Protein AF-A0A5J5DWJ2-F1 (afdb_monomer_lite)

Organism: NCBI:txid983706

Structure (mmCIF, N/CA/C/O backbone):
data_AF-A0A5J5DWJ2-F1
#
_entry.id   AF-A0A5J5DWJ2-F1
#
loop_
_atom_site.group_PDB
_atom_site.id
_atom_site.type_symbol
_atom_site.label_atom_id
_atom_site.label_alt_id
_atom_site.label_comp_id
_atom_site.label_asym_id
_atom_site.label_entity_id
_atom_site.label_seq_id
_atom_site.pdbx_PDB_ins_code
_atom_site.Cartn_x
_atom_site.Cartn_y
_atom_site.Cartn_z
_atom_site.occupancy
_atom_site.B_iso_or_equiv
_atom_site.auth_seq_id
_atom_site.auth_comp_id
_atom_site.auth_asym_id
_atom_site.auth_atom_id
_atom_site.pdbx_PDB_model_num
ATOM 1 N N . GLY A 1 1 ? 24.334 -3.858 -24.783 1.00 43.03 1 GLY A N 1
ATOM 2 C CA . GLY A 1 1 ? 23.521 -2.649 -25.021 1.00 43.03 1 GLY A CA 1
ATOM 3 C C . GLY A 1 1 ? 22.393 -2.504 -24.013 1.00 43.03 1 GLY A C 1
ATOM 4 O O . GLY A 1 1 ? 22.454 -1.597 -23.201 1.00 43.03 1 GLY A O 1
ATOM 5 N N . GLY A 1 2 ? 21.391 -3.392 -24.031 1.00 48.75 2 GLY A N 1
ATOM 6 C CA . GLY A 1 2 ? 20.171 -3.256 -23.209 1.00 48.75 2 GLY A CA 1
ATOM 7 C C . GLY A 1 2 ? 20.300 -3.576 -21.712 1.00 48.75 2 GLY A C 1
ATOM 8 O O . GLY A 1 2 ? 19.517 -3.073 -20.912 1.00 48.75 2 GLY A O 1
ATOM 9 N N . ASP A 1 3 ? 21.310 -4.352 -21.317 1.00 58.28 3 ASP A N 1
ATOM 10 C CA . ASP A 1 3 ? 21.410 -4.902 -19.956 1.00 58.28 3 ASP A CA 1
ATOM 11 C C . ASP A 1 3 ? 21.808 -3.852 -18.896 1.00 58.28 3 ASP A C 1
ATOM 13 O O . ASP A 1 3 ? 21.307 -3.835 -17.773 1.00 58.28 3 ASP A O 1
ATOM 17 N N . GLN A 1 4 ? 22.647 -2.879 -19.271 1.00 57.28 4 GLN A N 1
ATOM 18 C CA . GLN A 1 4 ? 23.074 -1.810 -18.357 1.00 57.28 4 GLN A CA 1
ATOM 19 C C . GLN A 1 4 ? 21.963 -0.793 -18.067 1.00 57.28 4 GLN A C 1
ATOM 21 O O . GLN A 1 4 ? 21.868 -0.285 -16.948 1.00 57.28 4 GLN A O 1
ATOM 26 N N . GLU A 1 5 ? 21.111 -0.504 -19.050 1.00 60.66 5 GLU A N 1
ATOM 27 C CA . GLU A 1 5 ? 19.976 0.408 -18.881 1.00 60.66 5 GLU A CA 1
ATOM 28 C C . GLU A 1 5 ? 18.876 -0.221 -18.013 1.00 60.66 5 GLU A C 1
ATOM 30 O O . GLU A 1 5 ? 18.324 0.451 -17.140 1.00 60.66 5 GLU A O 1
ATOM 35 N N . GLY A 1 6 ? 18.630 -1.531 -18.149 1.00 61.06 6 GLY A N 1
ATOM 36 C CA . GLY A 1 6 ? 17.746 -2.281 -17.248 1.00 61.06 6 GLY A CA 1
A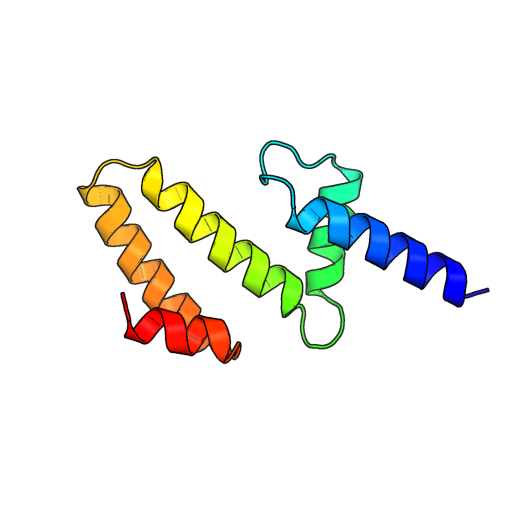TOM 37 C C . GLY A 1 6 ? 18.229 -2.259 -15.792 1.00 61.06 6 GLY A C 1
ATOM 38 O O . GLY A 1 6 ? 17.458 -1.949 -14.880 1.00 61.06 6 GLY A O 1
ATOM 39 N N . VAL A 1 7 ? 19.528 -2.487 -15.566 1.00 65.12 7 VAL A N 1
ATOM 40 C CA . VAL A 1 7 ? 20.136 -2.439 -14.224 1.00 65.12 7 VAL A CA 1
ATOM 41 C C . VAL A 1 7 ? 20.081 -1.034 -13.616 1.00 65.12 7 VAL A C 1
ATOM 43 O O . VAL A 1 7 ? 19.778 -0.894 -12.428 1.00 65.12 7 VAL A O 1
ATOM 46 N N . LYS A 1 8 ? 20.339 0.024 -14.396 1.00 66.25 8 LYS A N 1
ATOM 47 C CA . LYS A 1 8 ? 20.228 1.413 -13.914 1.00 66.25 8 LYS A CA 1
ATOM 48 C C . LYS A 1 8 ? 18.796 1.773 -13.524 1.00 66.25 8 LYS A C 1
ATOM 50 O O . LYS A 1 8 ? 18.601 2.331 -12.444 1.00 66.25 8 LYS A O 1
ATOM 55 N N . ARG A 1 9 ? 17.804 1.405 -14.345 1.00 64.88 9 ARG A N 1
ATOM 56 C CA . ARG A 1 9 ? 16.379 1.600 -14.026 1.00 64.88 9 ARG A CA 1
ATOM 57 C C . ARG A 1 9 ? 16.013 0.895 -12.726 1.00 64.88 9 ARG A C 1
ATOM 59 O O . ARG A 1 9 ? 15.463 1.522 -11.826 1.00 64.88 9 ARG A O 1
ATOM 66 N N . MET A 1 10 ? 16.416 -0.366 -12.568 1.00 67.19 10 MET A N 1
ATOM 67 C CA . MET A 1 10 ? 16.109 -1.132 -11.360 1.00 67.19 10 MET A CA 1
ATOM 68 C C . MET A 1 10 ? 16.795 -0.582 -10.100 1.00 67.19 10 MET A C 1
ATOM 70 O O . MET A 1 10 ? 16.215 -0.602 -9.014 1.00 67.19 10 MET A O 1
ATOM 74 N N . ARG A 1 11 ? 18.001 -0.010 -10.226 1.00 66.38 11 ARG A N 1
ATOM 75 C CA . ARG A 1 11 ? 18.638 0.732 -9.125 1.00 66.38 11 ARG A CA 1
ATOM 76 C C . ARG A 1 11 ? 17.846 1.986 -8.758 1.00 66.38 11 ARG A C 1
ATOM 78 O O . ARG A 1 11 ? 17.565 2.174 -7.580 1.00 66.38 11 ARG A O 1
ATOM 85 N N . GLY A 1 12 ? 17.461 2.815 -9.732 1.00 64.75 12 GLY A N 1
ATOM 86 C CA . GLY A 1 12 ? 16.668 4.031 -9.488 1.00 64.75 12 GLY A CA 1
ATOM 87 C C . GLY A 1 12 ? 15.360 3.739 -8.748 1.00 64.75 12 GLY A C 1
ATOM 88 O O . GLY A 1 12 ? 15.042 4.395 -7.758 1.00 64.75 12 GLY A O 1
ATOM 89 N N . VAL A 1 13 ? 14.683 2.668 -9.156 1.00 63.66 13 VAL A N 1
ATOM 90 C CA . VAL A 1 13 ? 13.478 2.122 -8.520 1.00 63.66 13 VAL A CA 1
ATOM 91 C C . VAL A 1 13 ? 13.729 1.674 -7.085 1.00 63.66 13 VAL A C 1
ATOM 93 O O . VAL A 1 13 ? 12.975 2.047 -6.189 1.00 63.66 13 VAL A O 1
ATOM 96 N N . LYS A 1 14 ? 14.790 0.893 -6.844 1.00 65.38 14 LYS A N 1
ATOM 97 C CA . LYS A 1 14 ? 15.135 0.409 -5.500 1.00 65.38 14 LYS A CA 1
ATOM 98 C C . LYS A 1 14 ? 15.288 1.570 -4.517 1.00 65.38 14 LYS A C 1
ATOM 100 O O . LYS A 1 14 ? 14.832 1.472 -3.384 1.00 65.38 14 LYS A O 1
ATOM 105 N N . TYR A 1 15 ? 15.895 2.674 -4.950 1.00 63.44 15 TYR A N 1
ATOM 106 C CA . TYR A 1 15 ? 16.036 3.867 -4.114 1.00 63.44 15 TYR A CA 1
ATOM 107 C C . TYR A 1 15 ? 14.738 4.675 -3.986 1.00 63.44 15 TYR A C 1
ATOM 109 O O . TYR A 1 15 ? 14.519 5.272 -2.937 1.00 63.44 15 TYR A O 1
ATOM 117 N N . ALA A 1 16 ? 13.874 4.686 -5.004 1.00 64.50 16 ALA A N 1
ATOM 118 C CA . ALA A 1 16 ? 12.583 5.374 -4.954 1.00 64.50 16 ALA A CA 1
ATOM 119 C C . ALA A 1 16 ? 11.590 4.685 -3.999 1.00 64.50 16 ALA A C 1
ATOM 121 O O . ALA A 1 16 ? 10.955 5.351 -3.190 1.00 64.50 16 ALA A O 1
ATOM 122 N N . VAL A 1 17 ? 11.524 3.348 -4.000 1.00 62.41 17 VAL A N 1
ATOM 123 C CA . VAL A 1 17 ? 10.636 2.574 -3.104 1.00 62.41 17 VAL A CA 1
ATOM 124 C C . VAL A 1 17 ? 10.974 2.780 -1.616 1.00 62.41 17 VAL A C 1
ATOM 126 O O . VAL A 1 17 ? 10.095 2.686 -0.752 1.00 62.41 17 VAL A O 1
ATOM 129 N N . LEU A 1 18 ? 12.242 3.081 -1.313 1.00 67.00 18 LEU A N 1
ATOM 130 C CA . LEU A 1 18 ? 12.740 3.346 0.041 1.00 67.00 18 LEU A CA 1
ATOM 131 C C . LEU A 1 18 ? 12.503 4.786 0.516 1.00 67.00 18 LEU A C 1
ATOM 133 O O . LEU A 1 18 ? 12.625 5.052 1.710 1.00 67.00 18 LEU A O 1
ATOM 137 N N . LYS A 1 19 ? 12.187 5.714 -0.391 1.00 65.12 19 LYS A N 1
ATOM 138 C CA . LYS A 1 19 ? 11.979 7.127 -0.072 1.00 65.12 19 LYS A CA 1
ATOM 139 C C . LYS A 1 19 ? 10.501 7.442 0.123 1.00 65.12 19 LYS A C 1
ATOM 141 O O . LYS A 1 19 ? 9.628 6.808 -0.467 1.00 65.12 19 LYS A O 1
ATOM 146 N N . ASN A 1 20 ? 10.239 8.462 0.938 1.00 63.06 20 ASN A N 1
ATOM 147 C CA . ASN A 1 20 ? 8.914 9.058 1.003 1.00 63.06 20 ASN A CA 1
ATOM 148 C C . ASN A 1 20 ? 8.619 9.817 -0.312 1.00 63.06 20 ASN A C 1
ATOM 150 O O . ASN A 1 20 ? 9.551 10.399 -0.871 1.00 63.06 20 ASN A O 1
ATOM 154 N N . PRO A 1 21 ? 7.359 9.861 -0.789 1.00 66.62 21 PRO A N 1
ATOM 155 C CA . PRO A 1 21 ? 6.972 10.569 -2.010 1.00 66.62 21 PRO A CA 1
ATOM 156 C C . PRO A 1 21 ? 7.378 12.045 -2.001 1.00 66.62 21 PRO A C 1
ATOM 158 O O . PRO A 1 21 ? 7.820 12.567 -3.015 1.00 66.62 21 PRO A O 1
ATOM 161 N N . ASP A 1 22 ? 7.327 12.690 -0.833 1.00 68.06 22 ASP A N 1
ATOM 162 C CA . ASP A 1 22 ? 7.766 14.073 -0.610 1.00 68.06 22 ASP A CA 1
ATOM 163 C C . ASP A 1 22 ? 9.291 14.282 -0.710 1.00 68.06 22 ASP A C 1
ATOM 165 O O . ASP A 1 22 ? 9.772 15.409 -0.640 1.00 68.06 22 ASP A O 1
ATOM 169 N N . GLN A 1 23 ? 10.066 13.208 -0.877 1.00 69.94 23 GLN A N 1
ATOM 170 C CA . GLN A 1 23 ? 11.531 13.223 -0.952 1.00 69.94 23 GLN A CA 1
ATOM 171 C C . GLN A 1 23 ? 12.074 12.574 -2.237 1.00 69.94 23 GLN A C 1
ATOM 173 O O . GLN A 1 23 ? 13.287 12.328 -2.354 1.00 69.94 23 GLN A O 1
ATOM 178 N N . LEU A 1 24 ? 11.191 12.255 -3.187 1.00 69.56 24 LEU A N 1
ATOM 179 C CA . LEU A 1 24 ? 11.579 11.789 -4.513 1.00 69.56 24 LEU A CA 1
ATOM 180 C C . LEU A 1 24 ? 12.096 12.969 -5.335 1.00 69.56 24 LEU A C 1
ATOM 182 O O . LEU A 1 24 ? 11.524 14.053 -5.314 1.00 69.56 24 LEU A O 1
ATOM 186 N N . THR A 1 25 ? 13.199 12.763 -6.053 1.00 74.50 25 THR A N 1
ATOM 187 C CA . THR A 1 25 ? 13.598 13.705 -7.106 1.00 74.50 25 THR A CA 1
ATOM 188 C C . THR A 1 25 ? 12.770 13.445 -8.362 1.00 74.50 25 THR A C 1
ATOM 190 O O . THR A 1 25 ? 12.336 12.312 -8.569 1.00 74.50 25 THR A O 1
ATOM 193 N N . ASP A 1 26 ? 12.636 14.434 -9.245 1.00 72.62 26 ASP A N 1
ATOM 194 C CA . ASP A 1 26 ? 11.851 14.311 -10.487 1.00 72.62 26 ASP A CA 1
ATOM 195 C C . ASP A 1 26 ? 12.235 13.067 -11.305 1.00 72.62 26 ASP A C 1
ATOM 197 O O . ASP A 1 26 ? 11.387 12.282 -11.712 1.00 72.62 26 ASP A O 1
ATOM 201 N N . ARG A 1 27 ? 13.540 12.781 -11.433 1.00 72.06 27 ARG A N 1
ATOM 202 C CA . ARG A 1 27 ? 14.035 11.565 -12.110 1.00 72.06 27 ARG A CA 1
ATOM 203 C C . ARG A 1 27 ? 13.626 10.263 -11.417 1.00 72.06 27 ARG A C 1
ATOM 205 O O . ARG A 1 27 ? 13.494 9.234 -12.080 1.00 72.06 27 ARG A O 1
ATOM 212 N N . GLN A 1 28 ? 13.519 10.265 -10.089 1.00 71.69 28 GLN A N 1
ATOM 213 C CA . GLN A 1 28 ? 13.089 9.095 -9.321 1.00 71.69 28 GLN A CA 1
ATOM 214 C C . GLN A 1 28 ? 11.584 8.886 -9.448 1.00 71.69 28 GLN A C 1
ATOM 216 O O . GLN A 1 28 ? 11.169 7.742 -9.614 1.00 71.69 28 GLN A O 1
ATOM 221 N N . ASP A 1 29 ? 10.805 9.965 -9.422 1.00 72.56 29 ASP A N 1
ATOM 222 C CA . ASP A 1 29 ? 9.360 9.924 -9.631 1.00 72.56 29 ASP A CA 1
ATOM 223 C C . ASP A 1 29 ? 9.005 9.478 -11.057 1.00 72.56 29 ASP A C 1
ATOM 225 O O . ASP A 1 29 ? 8.222 8.547 -11.235 1.00 72.56 29 ASP A O 1
ATOM 229 N N . GLU A 1 30 ? 9.683 10.014 -12.076 1.00 75.00 30 GLU A N 1
ATOM 230 C CA . GLU A 1 30 ? 9.547 9.563 -13.467 1.00 75.00 30 GLU A CA 1
ATOM 231 C C . GLU A 1 30 ? 9.918 8.085 -13.624 1.00 75.00 30 GLU A C 1
ATOM 233 O O . GLU A 1 30 ? 9.193 7.323 -14.263 1.00 75.00 30 GLU A O 1
ATOM 238 N N . SER A 1 31 ? 11.024 7.644 -13.014 1.00 72.56 31 SER A N 1
ATOM 239 C CA . SER A 1 31 ? 11.447 6.237 -13.064 1.00 72.56 31 SER A CA 1
ATOM 240 C C . SER A 1 31 ? 10.457 5.306 -12.356 1.00 72.56 31 SER A C 1
ATOM 242 O O . SER A 1 31 ? 10.233 4.184 -12.808 1.00 72.56 31 SER A O 1
ATOM 244 N N . LEU A 1 32 ? 9.869 5.757 -11.245 1.00 73.69 32 LEU A N 1
ATOM 245 C CA . LEU A 1 32 ? 8.888 5.007 -10.466 1.00 73.69 32 LEU A CA 1
ATOM 246 C C . LEU A 1 32 ? 7.533 4.955 -11.185 1.00 73.69 32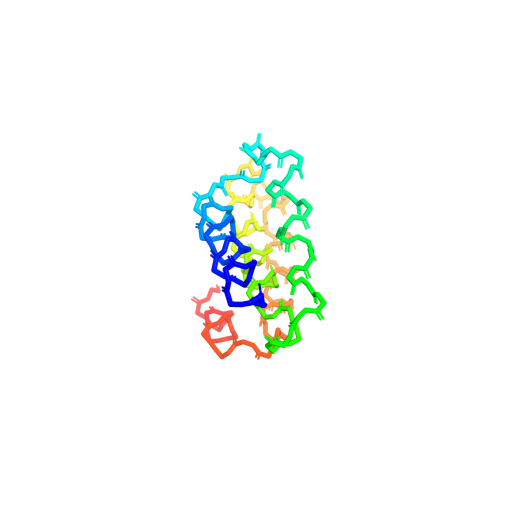 LEU A C 1
ATOM 248 O O . LEU A 1 32 ? 6.916 3.896 -11.247 1.00 73.69 32 LEU A O 1
ATOM 252 N N . THR A 1 33 ? 7.108 6.054 -11.804 1.00 73.00 33 THR A N 1
ATOM 253 C CA . THR A 1 33 ? 5.901 6.126 -12.636 1.00 73.00 33 THR A CA 1
ATOM 254 C C . THR A 1 33 ? 6.056 5.304 -13.915 1.00 73.00 33 THR A C 1
ATOM 256 O O . THR A 1 33 ? 5.133 4.590 -14.308 1.00 73.00 33 THR A O 1
ATOM 259 N N . ALA A 1 34 ? 7.246 5.297 -14.527 1.00 73.62 34 ALA A N 1
ATOM 260 C CA . ALA A 1 34 ? 7.553 4.453 -15.681 1.00 73.62 34 ALA A CA 1
ATOM 261 C C . ALA A 1 34 ? 7.410 2.952 -15.369 1.00 73.62 34 ALA A C 1
ATOM 263 O O . ALA A 1 34 ? 7.071 2.176 -16.266 1.00 73.62 34 ALA A O 1
ATOM 264 N N . LEU A 1 35 ? 7.582 2.539 -14.104 1.00 69.31 35 LEU A N 1
ATOM 265 C CA . LEU A 1 35 ? 7.295 1.162 -13.699 1.00 69.31 35 LEU A CA 1
ATOM 266 C C . LEU A 1 35 ? 5.816 0.799 -13.748 1.00 69.31 35 LEU A C 1
ATOM 268 O O . LEU A 1 35 ? 5.499 -0.382 -13.896 1.00 69.31 35 LEU A O 1
ATOM 272 N N . GLY A 1 36 ? 4.915 1.778 -13.636 1.00 65.31 36 GLY A N 1
ATOM 273 C CA . GLY A 1 36 ? 3.474 1.566 -13.761 1.00 65.31 36 GLY A CA 1
ATOM 274 C C . GLY A 1 36 ? 3.093 0.858 -15.067 1.00 65.31 36 GLY A C 1
ATOM 275 O O . GLY A 1 36 ? 2.125 0.101 -15.092 1.00 65.31 36 GLY A O 1
ATOM 276 N N . ASN A 1 37 ? 3.913 1.021 -16.111 1.00 65.94 37 ASN A N 1
ATOM 277 C CA . ASN A 1 37 ? 3.699 0.458 -17.443 1.00 65.94 37 ASN A CA 1
ATOM 278 C C . ASN A 1 37 ? 4.504 -0.827 -17.727 1.00 65.94 37 ASN A C 1
ATOM 280 O O . ASN A 1 37 ? 4.387 -1.381 -18.818 1.00 65.94 37 ASN A O 1
ATOM 284 N N . THR A 1 38 ? 5.319 -1.318 -16.785 1.00 67.12 38 THR A N 1
ATOM 285 C CA . THR A 1 38 ? 6.168 -2.513 -16.985 1.00 67.12 38 THR A CA 1
ATOM 286 C C . THR A 1 38 ? 5.594 -3.781 -16.348 1.00 67.12 38 THR A C 1
ATOM 288 O O . THR A 1 38 ? 4.917 -3.723 -15.320 1.00 67.12 38 THR A O 1
ATOM 291 N N . ASP A 1 39 ? 5.857 -4.936 -16.969 1.00 55.12 39 ASP A N 1
ATOM 292 C CA . ASP A 1 39 ? 5.434 -6.266 -16.504 1.00 55.12 39 ASP A CA 1
ATOM 293 C C . ASP A 1 39 ? 6.099 -6.637 -15.154 1.00 55.12 39 ASP A C 1
ATOM 295 O O . ASP A 1 39 ? 7.287 -6.350 -14.979 1.00 55.12 39 ASP A O 1
ATOM 299 N N . PRO A 1 40 ? 5.378 -7.253 -14.195 1.00 60.94 40 PRO A N 1
ATOM 300 C CA . PRO A 1 40 ? 3.944 -7.548 -14.217 1.00 60.94 40 PRO A CA 1
ATOM 301 C C . PRO A 1 40 ? 3.098 -6.332 -13.854 1.00 60.94 40 PRO A C 1
ATOM 303 O O . PRO A 1 40 ? 2.976 -5.949 -12.694 1.00 60.94 40 PRO A O 1
ATOM 306 N N . LYS A 1 41 ? 2.453 -5.745 -14.873 1.00 68.12 41 LYS A N 1
ATOM 307 C CA . LYS A 1 41 ? 1.360 -4.755 -14.799 1.00 68.12 41 LYS A CA 1
ATOM 308 C C . LYS A 1 41 ? 1.547 -3.669 -13.726 1.00 68.12 41 LYS A C 1
ATOM 310 O O . LYS A 1 41 ? 0.628 -3.426 -12.936 1.00 68.12 41 LYS A O 1
ATOM 315 N N . GLY A 1 42 ? 2.742 -3.096 -13.604 1.00 76.56 42 GLY A N 1
ATOM 316 C CA . GLY A 1 42 ? 3.041 -2.068 -12.607 1.00 76.56 42 GLY A CA 1
ATOM 317 C C . GLY A 1 42 ? 2.770 -2.497 -11.166 1.00 76.56 42 GLY A C 1
ATOM 318 O O . GLY A 1 42 ? 2.399 -1.670 -10.337 1.00 76.56 42 GLY A O 1
ATOM 319 N N . GLN A 1 43 ? 2.888 -3.792 -10.857 1.00 82.69 43 GLN A N 1
ATOM 320 C CA . GLN A 1 43 ? 2.606 -4.345 -9.531 1.00 82.69 43 GLN A CA 1
ATOM 321 C C . GLN A 1 43 ? 3.435 -3.654 -8.446 1.00 82.69 43 GLN A C 1
ATOM 323 O O . GLN A 1 43 ? 2.890 -3.294 -7.407 1.00 82.69 43 GLN A O 1
ATOM 328 N N . LEU A 1 44 ? 4.721 -3.407 -8.713 1.00 80.50 44 LEU A N 1
ATOM 329 C CA . LEU A 1 44 ? 5.612 -2.717 -7.780 1.00 80.50 44 LEU A CA 1
ATOM 330 C C . LEU A 1 44 ? 5.163 -1.273 -7.518 1.00 80.50 44 LEU A C 1
ATOM 332 O O . LEU A 1 44 ? 5.131 -0.840 -6.369 1.00 80.50 44 LEU A O 1
ATOM 336 N N . TYR A 1 45 ? 4.761 -0.555 -8.569 1.00 81.94 45 TYR A N 1
ATOM 337 C CA . TYR A 1 45 ? 4.235 0.803 -8.446 1.00 81.94 45 TYR A CA 1
ATOM 338 C C . TYR A 1 45 ? 2.942 0.829 -7.619 1.00 81.94 45 TYR A C 1
ATOM 340 O O . TYR A 1 45 ? 2.831 1.585 -6.659 1.00 81.94 45 TYR A O 1
ATOM 348 N N . ARG A 1 46 ? 1.998 -0.073 -7.912 1.00 85.88 46 ARG A N 1
ATOM 349 C CA . ARG A 1 46 ? 0.730 -0.193 -7.173 1.00 85.88 46 ARG A CA 1
ATOM 350 C C . ARG A 1 46 ? 0.941 -0.584 -5.707 1.00 85.88 46 ARG A C 1
ATOM 352 O O . ARG A 1 46 ? 0.285 -0.030 -4.829 1.00 85.88 46 ARG A O 1
ATOM 359 N N . ALA A 1 47 ? 1.870 -1.501 -5.430 1.00 86.88 47 ALA A N 1
ATOM 360 C CA . ALA A 1 47 ? 2.250 -1.865 -4.065 1.00 86.88 47 ALA A CA 1
ATOM 361 C C . ALA A 1 47 ? 2.834 -0.664 -3.307 1.00 86.88 47 ALA A C 1
ATOM 363 O O . ALA A 1 47 ? 2.455 -0.412 -2.163 1.00 86.88 47 ALA A O 1
ATOM 364 N N . TRP A 1 48 ? 3.712 0.107 -3.956 1.00 86.25 48 TRP A N 1
ATOM 365 C CA . TRP A 1 48 ? 4.271 1.327 -3.381 1.00 86.25 48 TRP A CA 1
ATOM 366 C C . TRP A 1 48 ? 3.185 2.374 -3.091 1.00 86.25 48 TRP A C 1
ATOM 368 O O . TRP A 1 48 ? 3.138 2.897 -1.980 1.00 86.25 48 TRP A O 1
ATOM 378 N N . GLN A 1 49 ? 2.246 2.607 -4.015 1.00 87.06 49 GLN A N 1
ATOM 379 C CA . GLN A 1 49 ? 1.119 3.521 -3.785 1.00 87.06 49 GLN A CA 1
ATOM 380 C C . GLN A 1 49 ? 0.269 3.094 -2.578 1.00 87.06 49 GLN A C 1
ATOM 382 O O . GLN A 1 49 ? -0.067 3.922 -1.733 1.00 87.06 49 GLN A O 1
ATOM 387 N N . LEU A 1 50 ? -0.052 1.800 -2.459 1.00 91.12 50 LEU A N 1
ATOM 388 C CA . LEU A 1 50 ? -0.833 1.272 -1.334 1.00 91.12 50 LEU A CA 1
ATOM 389 C C . LEU A 1 50 ? -0.092 1.423 0.002 1.00 91.12 50 LEU A C 1
ATOM 391 O O . LEU A 1 50 ? -0.721 1.766 1.002 1.00 91.12 50 LEU A O 1
ATOM 395 N N . LYS A 1 51 ? 1.231 1.231 0.028 1.00 89.06 51 LYS A N 1
ATOM 396 C CA . LYS A 1 51 ? 2.062 1.501 1.211 1.00 89.06 51 LYS A CA 1
ATOM 397 C C . LYS A 1 51 ? 2.021 2.985 1.598 1.00 89.06 51 LYS A C 1
ATOM 399 O O . LYS A 1 51 ? 1.824 3.306 2.768 1.00 89.06 51 LYS A O 1
ATOM 404 N N . GLU A 1 52 ? 2.203 3.891 0.639 1.00 88.69 52 GLU A N 1
ATOM 405 C CA . GLU A 1 52 ? 2.259 5.329 0.928 1.00 88.69 52 GLU A CA 1
ATOM 406 C C . GLU A 1 52 ? 0.909 5.905 1.359 1.00 88.69 52 GLU A C 1
ATOM 408 O O . GLU A 1 52 ? 0.866 6.777 2.227 1.00 88.69 52 GLU A O 1
ATOM 413 N N . LEU A 1 53 ? -0.198 5.361 0.847 1.00 88.50 53 LEU A N 1
ATOM 414 C CA . LEU A 1 53 ? -1.531 5.699 1.340 1.00 88.50 53 LEU A CA 1
ATOM 415 C C . LEU A 1 53 ? -1.677 5.368 2.831 1.00 88.50 53 LEU A C 1
ATOM 417 O O . LEU A 1 53 ? -2.070 6.256 3.581 1.00 88.50 53 LEU A O 1
ATOM 421 N N . LEU A 1 54 ? -1.284 4.164 3.283 1.00 89.50 54 LEU A N 1
ATOM 422 C CA . LEU A 1 54 ? -1.298 3.811 4.716 1.00 89.50 54 LEU A CA 1
ATOM 423 C C . LEU A 1 54 ? -0.449 4.769 5.555 1.00 89.50 54 LEU A C 1
ATOM 425 O O . LEU A 1 54 ? -0.883 5.199 6.621 1.00 89.50 54 LEU A O 1
ATOM 429 N N . ARG A 1 55 ? 0.752 5.126 5.078 1.00 87.19 55 ARG A N 1
ATOM 430 C CA . ARG A 1 55 ? 1.625 6.085 5.773 1.00 87.19 55 ARG A CA 1
ATOM 431 C C . ARG A 1 55 ? 0.932 7.433 5.956 1.00 87.19 55 ARG A C 1
ATOM 433 O O . ARG A 1 55 ? 1.094 8.062 7.000 1.00 87.19 55 ARG A O 1
ATOM 440 N N . ASN A 1 56 ? 0.186 7.883 4.948 1.00 86.69 56 ASN A N 1
ATOM 441 C CA . ASN A 1 56 ? -0.490 9.171 4.995 1.00 86.69 56 ASN A CA 1
ATOM 442 C C . ASN A 1 56 ? -1.693 9.175 5.950 1.00 86.69 56 ASN A C 1
ATOM 444 O O . ASN A 1 56 ? -1.903 10.178 6.627 1.00 86.69 56 ASN A O 1
ATOM 448 N N . LEU A 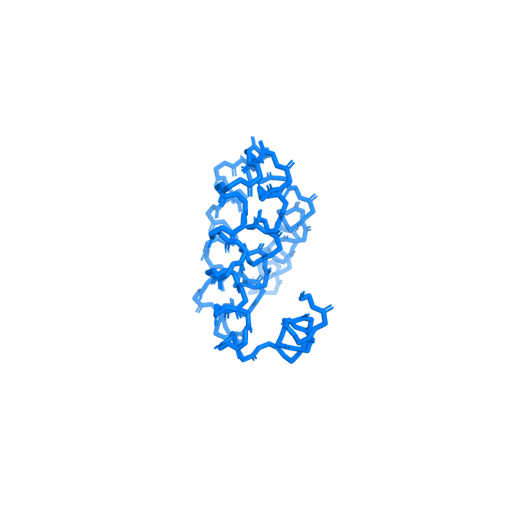1 57 ? -2.403 8.045 6.095 1.00 89.31 57 LEU A N 1
ATOM 449 C CA . LEU A 1 57 ? -3.498 7.902 7.071 1.00 89.31 57 LEU A CA 1
ATOM 450 C C . LEU A 1 57 ? -3.065 8.302 8.485 1.00 89.31 57 LEU A C 1
ATOM 452 O O . LEU A 1 57 ? -3.814 8.964 9.198 1.00 89.31 57 LEU A O 1
ATOM 456 N N . LEU A 1 58 ? -1.842 7.929 8.877 1.00 86.44 58 LEU A N 1
ATOM 457 C CA . LEU A 1 58 ? -1.296 8.188 10.215 1.00 86.44 58 LEU A CA 1
ATOM 458 C C . LEU A 1 58 ? -1.092 9.680 10.514 1.00 86.44 58 LEU A C 1
ATOM 460 O O . LEU A 1 58 ? -0.893 10.049 11.668 1.00 86.44 58 LEU A O 1
ATOM 464 N N . LYS A 1 59 ? -1.114 10.536 9.488 1.00 90.56 59 LYS A N 1
ATOM 465 C CA . LYS A 1 59 ? -0.954 11.989 9.619 1.00 90.56 59 LYS A CA 1
ATOM 466 C C . LYS A 1 59 ? -2.289 12.729 9.671 1.00 90.56 59 LYS A C 1
ATOM 468 O O . LYS A 1 59 ? -2.299 13.930 9.932 1.00 90.56 59 LYS A O 1
ATOM 473 N N . HIS A 1 60 ? -3.399 12.052 9.384 1.00 91.56 60 HIS A N 1
ATOM 474 C CA . HIS A 1 60 ? -4.710 12.678 9.271 1.00 91.56 60 HIS A CA 1
ATOM 475 C C . HIS A 1 60 ? -5.523 12.569 10.569 1.00 91.56 60 HIS A C 1
ATOM 477 O O . HIS A 1 60 ? -5.359 11.613 11.331 1.00 91.56 60 HIS A O 1
ATOM 483 N N . PRO A 1 61 ? -6.447 13.518 10.824 1.00 96.00 61 PRO A N 1
ATOM 484 C CA . PRO A 1 61 ? -7.398 13.407 11.924 1.00 96.00 61 PRO A CA 1
ATOM 485 C C . PRO A 1 61 ? -8.193 12.101 11.845 1.00 96.00 61 PRO A C 1
ATOM 487 O O . PRO A 1 61 ? -8.537 11.642 10.756 1.00 96.00 61 PRO A O 1
ATOM 490 N N . ILE A 1 62 ? -8.559 11.534 12.995 1.00 93.06 62 ILE A N 1
ATOM 491 C CA . ILE A 1 62 ? -9.114 10.173 13.073 1.00 93.06 62 ILE A CA 1
ATOM 492 C C . ILE A 1 62 ? -10.358 9.945 12.198 1.00 93.06 62 ILE A C 1
ATOM 494 O O . ILE A 1 62 ? -10.499 8.883 11.592 1.00 93.06 62 ILE A O 1
ATOM 498 N N . GLY A 1 63 ? -11.235 10.948 12.066 1.00 94.12 63 GLY A N 1
ATOM 499 C CA . GLY A 1 63 ? -12.418 10.867 11.203 1.00 94.12 63 GLY A CA 1
ATOM 500 C C . GLY A 1 63 ? -12.059 10.743 9.718 1.00 94.12 63 GLY A C 1
ATOM 501 O O . GLY A 1 63 ? -12.609 9.895 9.016 1.00 94.12 63 GLY A O 1
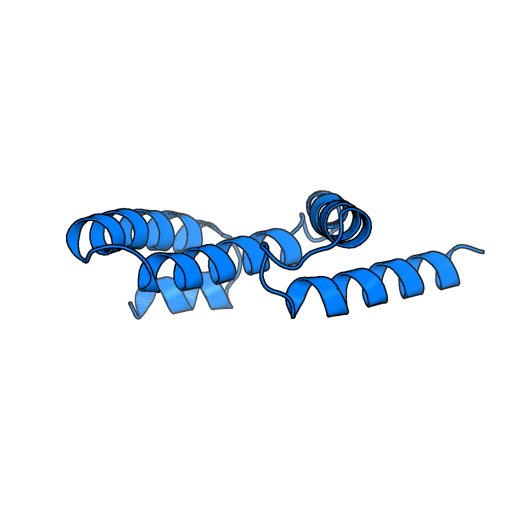ATOM 502 N N . GLN A 1 64 ? -11.084 11.532 9.259 1.00 93.94 64 GLN A N 1
ATOM 503 C CA . GLN A 1 64 ? -10.564 11.466 7.893 1.00 93.94 64 GLN A CA 1
ATOM 504 C C . GLN A 1 64 ? -9.793 10.161 7.662 1.00 93.94 64 GLN A C 1
ATOM 506 O O . GLN A 1 64 ? -10.069 9.452 6.696 1.00 93.94 64 GLN A O 1
ATOM 511 N N . ALA A 1 65 ? -8.899 9.799 8.586 1.00 93.75 65 ALA A N 1
ATOM 512 C CA . ALA A 1 65 ? -8.122 8.565 8.520 1.00 93.75 65 ALA A CA 1
ATOM 513 C C . ALA A 1 65 ? -9.027 7.323 8.441 1.00 93.75 65 ALA A C 1
ATOM 515 O O . ALA A 1 65 ? -8.743 6.403 7.682 1.00 93.75 65 ALA A O 1
ATOM 516 N N . THR A 1 66 ? -10.161 7.315 9.149 1.00 93.94 66 THR A N 1
ATOM 517 C CA . THR A 1 66 ? -11.140 6.216 9.090 1.00 93.94 66 THR A CA 1
ATOM 518 C C . THR A 1 66 ? -11.775 6.085 7.703 1.00 93.94 66 THR A C 1
ATOM 520 O O . THR A 1 66 ? -11.924 4.976 7.185 1.00 93.94 66 THR A O 1
ATOM 523 N N . ALA A 1 67 ? -12.163 7.201 7.080 1.00 93.69 67 ALA A N 1
ATOM 524 C CA . ALA A 1 67 ? -12.755 7.188 5.742 1.00 93.69 67 ALA A CA 1
ATOM 525 C C . ALA A 1 67 ? -11.738 6.745 4.678 1.00 93.69 67 ALA A C 1
ATOM 527 O O . ALA A 1 67 ? -12.042 5.924 3.810 1.00 93.69 67 ALA A O 1
ATOM 528 N N . GLU A 1 68 ? -10.512 7.247 4.774 1.00 93.69 68 GLU A N 1
ATOM 529 C CA . GLU A 1 68 ? -9.430 6.880 3.870 1.00 93.69 68 GLU A CA 1
ATOM 530 C C . GLU A 1 68 ? -8.963 5.431 4.080 1.00 93.69 68 GLU A C 1
ATOM 532 O O . GLU A 1 68 ? -8.675 4.750 3.097 1.00 93.69 68 GLU A O 1
ATOM 537 N N . LEU A 1 69 ? -8.984 4.909 5.314 1.00 95.19 69 LEU A N 1
ATOM 538 C CA . LEU A 1 69 ? -8.700 3.500 5.598 1.00 95.19 69 LEU A CA 1
ATOM 539 C C . LEU A 1 69 ? -9.715 2.573 4.919 1.00 95.19 69 LEU A C 1
ATOM 541 O O . LEU A 1 69 ? -9.325 1.595 4.286 1.00 95.19 69 LEU A O 1
ATOM 545 N N . LYS A 1 70 ? -11.013 2.900 4.967 1.00 94.56 70 LYS A N 1
ATOM 546 C CA . LYS A 1 70 ? -12.048 2.133 4.246 1.00 94.56 70 LYS A CA 1
ATOM 547 C C . LYS A 1 70 ? -11.781 2.101 2.740 1.00 94.56 70 LYS A C 1
ATOM 549 O O . LYS A 1 70 ? -11.887 1.050 2.108 1.00 94.56 70 LYS A O 1
ATOM 554 N N . ARG A 1 71 ? -11.393 3.244 2.164 1.00 93.62 71 ARG A N 1
ATOM 555 C CA . ARG A 1 71 ? -11.005 3.340 0.749 1.00 93.62 71 ARG A CA 1
ATOM 556 C C . ARG A 1 71 ? -9.749 2.520 0.453 1.00 93.62 71 ARG A C 1
ATOM 558 O O . ARG A 1 71 ? -9.688 1.853 -0.578 1.00 93.62 71 ARG A O 1
ATOM 565 N N . TRP A 1 72 ? -8.778 2.536 1.362 1.00 95.31 72 TRP A N 1
ATOM 566 C CA . TRP A 1 72 ? -7.567 1.739 1.251 1.00 95.31 72 TRP A CA 1
ATOM 567 C C . TRP A 1 72 ? -7.873 0.237 1.247 1.00 95.31 72 TRP A C 1
ATOM 569 O O . TRP A 1 72 ? -7.418 -0.452 0.340 1.00 95.31 72 TRP A O 1
ATOM 579 N N . VAL A 1 73 ? -8.703 -0.266 2.172 1.00 96.12 73 VAL A N 1
ATOM 580 C CA . VAL A 1 73 ? -9.112 -1.686 2.225 1.00 96.12 73 VAL A CA 1
ATOM 581 C C . VAL A 1 73 ? -9.793 -2.114 0.922 1.00 96.12 73 VAL A C 1
ATOM 583 O O . VAL A 1 73 ? -9.491 -3.179 0.373 1.00 96.12 73 VAL A O 1
ATOM 586 N N . PHE A 1 74 ? -10.664 -1.263 0.371 1.00 94.75 74 PHE A N 1
ATOM 587 C CA . PHE A 1 74 ? -11.299 -1.518 -0.922 1.00 94.75 74 PHE A CA 1
ATOM 588 C C . PHE A 1 74 ? -10.266 -1.671 -2.051 1.00 94.75 74 PHE A C 1
ATOM 590 O O . PHE A 1 74 ? -10.323 -2.630 -2.816 1.00 94.75 74 PHE A O 1
ATOM 597 N N . TRP A 1 75 ? -9.273 -0.786 -2.143 1.00 94.19 75 TRP A N 1
ATOM 598 C CA . TRP A 1 75 ? -8.232 -0.891 -3.172 1.00 94.19 75 TRP A CA 1
ATOM 599 C C . TRP A 1 75 ? -7.260 -2.050 -2.940 1.00 94.19 75 TRP A C 1
ATOM 601 O O . TRP A 1 75 ? -6.880 -2.733 -3.892 1.00 94.19 75 TRP A O 1
ATOM 611 N N . ALA A 1 76 ? -6.882 -2.302 -1.689 1.00 94.81 76 ALA A N 1
ATOM 612 C CA . ALA A 1 76 ? -5.961 -3.362 -1.304 1.00 94.81 76 ALA A CA 1
ATOM 613 C C . ALA A 1 76 ? -6.525 -4.754 -1.630 1.00 94.81 76 ALA A C 1
ATOM 615 O O . ALA A 1 76 ? -5.838 -5.556 -2.271 1.00 94.81 76 ALA A O 1
ATOM 616 N N . SER A 1 77 ? -7.795 -5.006 -1.298 1.00 95.19 77 SER A N 1
ATOM 617 C CA . SER A 1 77 ? -8.488 -6.270 -1.601 1.00 95.19 77 SER A CA 1
ATOM 618 C C . SER A 1 77 ? -8.625 -6.548 -3.106 1.00 95.19 77 SER A C 1
ATOM 620 O O . SER A 1 77 ? -8.586 -7.704 -3.523 1.00 95.19 77 SER A O 1
ATOM 622 N N . HIS A 1 78 ? -8.695 -5.505 -3.942 1.00 92.88 78 HIS A N 1
ATOM 623 C CA . HIS A 1 78 ? -8.809 -5.617 -5.405 1.00 92.88 78 HIS A CA 1
ATOM 624 C C . HIS A 1 78 ? -7.469 -5.448 -6.148 1.00 92.88 78 HIS A C 1
ATOM 626 O O . HIS A 1 78 ? -7.426 -5.457 -7.381 1.00 92.88 78 HIS A O 1
ATOM 632 N N . SER A 1 79 ? -6.353 -5.314 -5.424 1.00 89.94 79 SER A N 1
ATOM 633 C CA . SER A 1 79 ? -5.035 -4.998 -5.995 1.00 89.94 79 SER A CA 1
ATOM 634 C C . SER A 1 79 ? -4.451 -6.110 -6.879 1.00 89.94 79 SER A C 1
ATOM 636 O O . SER A 1 79 ? -3.591 -5.843 -7.727 1.00 89.94 79 SER A O 1
ATOM 638 N N . ARG A 1 80 ? -4.925 -7.356 -6.707 1.00 89.62 80 ARG A N 1
ATOM 639 C CA . ARG A 1 80 ? -4.323 -8.585 -7.262 1.00 89.62 80 ARG A CA 1
ATOM 640 C C . ARG A 1 80 ? -2.862 -8.782 -6.818 1.00 89.62 80 ARG A C 1
ATOM 642 O O . ARG A 1 80 ? -2.080 -9.398 -7.535 1.00 89.62 80 ARG A O 1
ATOM 649 N N . ILE A 1 81 ? -2.499 -8.237 -5.654 1.00 90.19 81 ILE A N 1
ATOM 650 C CA . ILE A 1 81 ? -1.210 -8.436 -4.981 1.00 90.19 81 ILE A CA 1
ATOM 651 C C . ILE A 1 81 ? -1.500 -9.275 -3.733 1.00 90.19 81 ILE A C 1
ATOM 653 O O . ILE A 1 81 ? -2.086 -8.727 -2.796 1.00 90.19 81 ILE A O 1
ATOM 657 N N . PRO A 1 82 ? -1.178 -10.582 -3.722 1.00 90.88 82 PRO A N 1
ATOM 658 C CA . PRO A 1 82 ? -1.622 -11.501 -2.674 1.00 90.88 82 PRO A CA 1
ATOM 659 C C . PRO A 1 82 ? -1.317 -11.005 -1.259 1.00 90.88 82 PRO A C 1
ATOM 661 O O . PRO A 1 82 ? -2.201 -10.978 -0.412 1.00 90.88 82 PRO A O 1
ATOM 664 N N . GLU A 1 83 ? -0.108 -10.508 -1.020 1.00 91.94 83 GLU A N 1
ATOM 665 C CA . GLU A 1 83 ? 0.349 -10.039 0.288 1.00 91.94 83 GLU A CA 1
ATOM 666 C C . GLU A 1 83 ? -0.453 -8.826 0.783 1.00 91.94 83 GLU A C 1
ATOM 668 O O . GLU A 1 83 ? -0.789 -8.733 1.963 1.00 91.94 83 GLU A O 1
ATOM 673 N N . ILE A 1 84 ? -0.806 -7.906 -0.121 1.00 93.00 84 ILE A N 1
ATOM 674 C CA . ILE A 1 84 ? -1.595 -6.710 0.208 1.00 93.00 84 ILE A CA 1
ATOM 675 C C . ILE A 1 84 ? -3.079 -7.053 0.367 1.00 93.00 84 ILE A C 1
ATOM 677 O O . ILE A 1 84 ? -3.746 -6.527 1.259 1.00 93.00 84 ILE A O 1
ATOM 681 N N . ALA A 1 85 ? -3.599 -7.958 -0.464 1.00 94.56 85 ALA A N 1
ATOM 682 C CA . ALA A 1 85 ? -4.963 -8.451 -0.333 1.00 94.56 85 ALA A CA 1
ATOM 683 C C . ALA A 1 85 ? -5.152 -9.195 0.999 1.00 94.56 85 ALA A C 1
ATOM 685 O O . ALA A 1 85 ? -6.143 -8.965 1.688 1.00 94.56 85 ALA A O 1
ATOM 686 N N . GLU A 1 86 ? -4.185 -10.013 1.417 1.00 95.19 86 GLU A N 1
ATOM 687 C CA . GLU A 1 86 ? -4.204 -10.657 2.733 1.00 95.19 86 GLU A CA 1
ATOM 688 C C . GLU A 1 86 ? -4.093 -9.649 3.880 1.00 95.19 86 GLU A C 1
ATOM 690 O O . GLU A 1 86 ? -4.793 -9.788 4.883 1.00 95.19 86 GLU A O 1
ATOM 695 N N . LEU A 1 87 ? -3.271 -8.602 3.740 1.00 94.06 87 LEU A N 1
ATOM 696 C CA . LEU A 1 87 ? -3.196 -7.532 4.739 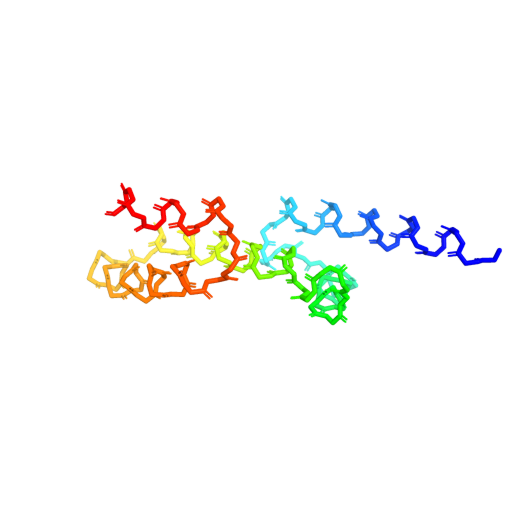1.00 94.06 87 LEU A CA 1
ATOM 697 C C . LEU A 1 87 ? -4.550 -6.836 4.927 1.00 94.06 87 LEU A C 1
ATOM 699 O O . LEU A 1 87 ? -4.945 -6.574 6.059 1.00 94.06 87 LEU A O 1
ATOM 703 N N . SER A 1 88 ? -5.292 -6.601 3.841 1.00 94.12 88 SER A N 1
ATOM 704 C CA . SER A 1 88 ? -6.605 -5.945 3.897 1.00 94.12 88 SER A CA 1
ATOM 705 C C . SER A 1 88 ? -7.660 -6.701 4.712 1.00 94.12 88 SER A C 1
ATOM 707 O O . SER A 1 88 ? -8.647 -6.103 5.117 1.00 94.12 88 SER A O 1
ATOM 709 N N . LYS A 1 89 ? -7.453 -7.999 4.973 1.00 94.06 89 LYS A N 1
ATOM 710 C CA . LYS A 1 89 ? -8.355 -8.840 5.777 1.00 94.06 89 LYS A CA 1
ATOM 711 C C . LYS A 1 89 ? -8.047 -8.798 7.278 1.00 94.06 89 LYS A C 1
ATOM 713 O O . LYS A 1 89 ? -8.804 -9.360 8.063 1.00 94.06 89 LYS A O 1
ATOM 718 N N . LYS A 1 90 ? -6.903 -8.223 7.666 1.00 92.00 90 LYS A N 1
ATOM 719 C CA . LYS A 1 90 ? -6.381 -8.213 9.046 1.00 92.00 90 LYS A CA 1
ATOM 720 C C . LYS A 1 90 ? -6.495 -6.850 9.730 1.00 92.00 90 LYS A C 1
ATOM 722 O O . LYS A 1 90 ? -6.161 -6.751 10.908 1.00 92.00 90 LYS A O 1
ATOM 727 N N . ILE A 1 91 ? -6.889 -5.824 8.979 1.00 84.69 91 ILE A N 1
ATOM 728 C CA . ILE A 1 91 ? -7.109 -4.449 9.438 1.00 84.69 91 ILE A CA 1
ATOM 729 C C . ILE A 1 91 ? -8.614 -4.215 9.504 1.00 84.69 91 ILE A C 1
ATOM 731 O O . ILE A 1 91 ? -9.062 -3.615 10.503 1.00 84.69 91 ILE A O 1
#

InterPro domains:
  IPR002560 Transposase IS204/IS1001/IS1096/IS1165, DDE domain [PF01610] (6-90)

Radius of gyration: 14.88 Å; chains: 1; bounding box: 36×26×38 Å

pLDDT: mean 79.51, std 13.61, range [43.03, 96.12]

Foldseek 3Di:
DPPVVVVVLVVLQVVLLVDQPVPDDPVSVVSLVVCCPDPVNSLVSLVSVLVNLLVVLVVDDPVVSVVSLVVSLVCQCVSPPVVSVVVSVVD

Secondary structure (DSSP, 8-state):
-HHHHHHHHHHHHHHHHTS-GGG--HHHHHHHHHGGGSTTTTHHHHHHHHHHHHHHHTTS-HHHHHHHHHHHHHHHHTS--HHHHHHTTT-

Sequence (91 aa):
GGDQEGVKRMRGVKYAVL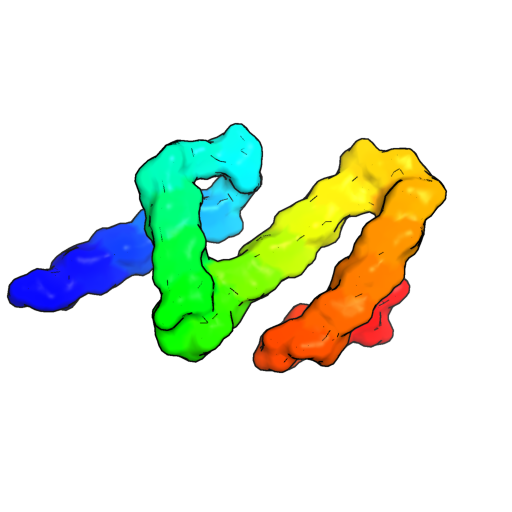KNPDQLTDRQDESLTALGNTDPKGQLYRAWQLKELLRNLLKHPIGQATAELKRWVFWASHSRIPEIAELSKKI